Protein AF-A0A847EJD5-F1 (afdb_monomer_lite)

Radius of gyration: 26.23 Å; chains: 1; bounding box: 56×27×69 Å

Foldseek 3Di:
DLPDDPPDDPVNQDPSSVVSVCCCVVVVDDDDPDDDDPVPDPADAAAAEVVQADPQQQAGVVDPLDHDFARRHRDDDDPDCVSVVRRVVRVVSNVVSSVVSVVVD

Secondary structure (DSSP, 8-state):
-----TT--GGG--HHHHHHHHHHHHS-------PPPGGG-SS-S--B-GGGB-TTT-BBSSSTT-B--GGGBS----SSSHHHHHHHHHHHHHHHHHHHHHHT-

pLDDT: mean 95.0, std 4.59, range [65.31, 98.75]

Sequence (105 aa):
AAGIPPDTQGCRITGQERTRLVQVVKGFRFTIEGPLPMTSAMVTAGGVALNEIDPRTMASRIVDGLFFCGEVIDIDAETGGYNLQAAFSTGYTAGESAAAFSKNR

Structure (mmCIF, N/CA/C/O backbone):
data_AF-A0A847EJD5-F1
#
_entry.id   AF-A0A847EJD5-F1
#
loop_
_atom_site.group_PDB
_atom_site.id
_atom_site.type_symbol
_atom_site.label_atom_id
_atom_site.label_alt_id
_atom_site.label_comp_id
_atom_site.label_asym_id
_atom_site.label_entity_id
_atom_site.label_seq_id
_atom_site.pdbx_PDB_ins_code
_atom_site.Cartn_x
_atom_site.Cartn_y
_atom_site.Cartn_z
_atom_site.occupancy
_atom_site.B_iso_or_equiv
_atom_site.auth_seq_id
_atom_site.auth_comp_id
_atom_site.auth_asym_id
_atom_site.auth_atom_id
_atom_site.pdbx_PDB_model_num
ATOM 1 N N . ALA A 1 1 ? -27.044 2.330 24.289 1.00 73.38 1 ALA A N 1
ATOM 2 C CA . ALA A 1 1 ? -26.216 1.107 24.369 1.00 73.38 1 ALA A CA 1
ATOM 3 C C . ALA A 1 1 ? -26.086 0.567 25.800 1.00 73.38 1 ALA A C 1
ATOM 5 O O . ALA A 1 1 ? -26.485 -0.564 26.020 1.00 73.38 1 ALA A O 1
ATOM 6 N N . ALA A 1 2 ? -25.612 1.340 26.790 1.00 86.75 2 ALA A N 1
ATOM 7 C CA . ALA A 1 2 ? -25.528 0.862 28.186 1.00 86.75 2 ALA A CA 1
ATOM 8 C C . ALA A 1 2 ? -26.842 0.983 28.995 1.00 86.75 2 ALA A C 1
ATOM 10 O O . ALA A 1 2 ? -26.966 0.390 30.063 1.00 86.75 2 ALA A O 1
ATOM 11 N N . GLY A 1 3 ? -27.829 1.732 28.480 1.00 90.06 3 GLY A N 1
ATOM 12 C CA . GLY A 1 3 ? -29.126 1.942 29.137 1.00 90.06 3 GLY A CA 1
ATOM 13 C C . GLY A 1 3 ? -29.089 2.930 30.308 1.00 90.06 3 GLY A C 1
ATOM 14 O O . GLY A 1 3 ? -29.937 2.839 31.182 1.00 90.06 3 GLY A O 1
ATOM 15 N N . ILE A 1 4 ? -28.105 3.836 30.331 1.00 93.44 4 ILE A N 1
ATOM 16 C CA . ILE A 1 4 ? -27.923 4.873 31.356 1.00 93.44 4 ILE A CA 1
ATOM 17 C C . ILE A 1 4 ? -28.322 6.224 30.737 1.00 93.44 4 ILE A C 1
ATOM 19 O O . ILE A 1 4 ? -27.803 6.539 29.659 1.00 93.44 4 ILE A O 1
ATOM 23 N N . PRO A 1 5 ? -29.213 7.018 31.361 1.00 94.56 5 PRO A N 1
ATOM 24 C CA . PRO A 1 5 ? -29.513 8.373 30.903 1.00 94.56 5 PRO A CA 1
ATOM 25 C C . PRO A 1 5 ? -28.250 9.252 30.901 1.00 94.56 5 PRO A C 1
ATOM 27 O O . PRO A 1 5 ? -27.478 9.179 31.861 1.00 94.56 5 PRO A O 1
ATOM 30 N N . PRO A 1 6 ? -28.027 10.085 29.870 1.00 91.75 6 PRO A N 1
ATOM 31 C CA . PRO A 1 6 ? -26.784 10.846 29.708 1.00 91.75 6 PRO A CA 1
ATOM 32 C C . PRO A 1 6 ? -26.498 11.806 30.871 1.00 91.75 6 PRO A C 1
ATOM 34 O O . PRO A 1 6 ? -25.343 11.968 31.250 1.00 91.75 6 PRO A O 1
ATOM 37 N N . ASP A 1 7 ? -27.539 12.358 31.497 1.00 94.50 7 ASP A N 1
ATOM 38 C CA . ASP A 1 7 ? -27.419 13.321 32.601 1.00 94.50 7 ASP A CA 1
ATOM 39 C C . ASP A 1 7 ? -27.325 12.654 33.989 1.00 94.50 7 ASP A C 1
ATOM 41 O O . ASP A 1 7 ? -27.396 13.317 35.027 1.00 94.50 7 ASP A O 1
ATOM 45 N N . THR A 1 8 ? -27.184 11.324 34.039 1.00 93.25 8 THR A N 1
ATOM 46 C CA . THR A 1 8 ? -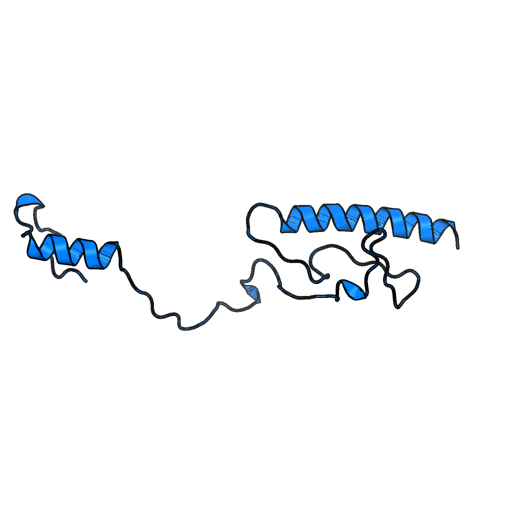27.073 10.589 35.306 1.00 93.25 8 THR A CA 1
ATOM 47 C C . THR A 1 8 ? -25.764 10.945 36.003 1.00 93.25 8 THR A C 1
ATOM 49 O O . THR A 1 8 ? -24.677 10.680 35.490 1.00 93.25 8 THR A O 1
ATOM 52 N N . GLN A 1 9 ? -25.852 11.491 37.218 1.00 94.00 9 GLN A N 1
ATOM 53 C CA . GLN A 1 9 ? -24.672 11.739 38.047 1.00 94.00 9 GLN A CA 1
ATOM 54 C C . GLN A 1 9 ? -23.904 10.436 38.300 1.00 94.00 9 GLN A C 1
ATOM 56 O O . GLN A 1 9 ? -24.498 9.418 38.648 1.00 94.00 9 GLN A O 1
ATOM 61 N N . GLY A 1 10 ? -22.572 10.472 38.205 1.00 90.62 10 GLY A N 1
ATOM 62 C CA . GLY A 1 10 ? -21.735 9.270 38.319 1.00 90.62 10 GLY A CA 1
ATOM 63 C C . GLY A 1 10 ? -21.943 8.469 39.613 1.00 90.62 10 GLY A C 1
ATOM 64 O O . GLY A 1 10 ? -21.908 7.243 39.590 1.00 90.62 10 GLY A O 1
ATOM 65 N N . CYS A 1 11 ? -22.246 9.141 40.730 1.00 94.00 11 CYS A N 1
ATOM 66 C CA . CYS A 1 11 ? -22.547 8.493 42.012 1.00 94.00 11 CYS A CA 1
ATOM 67 C C . CYS A 1 11 ? -23.881 7.724 42.031 1.00 94.00 11 CYS A C 1
ATOM 69 O O . CYS A 1 11 ? -24.112 6.925 42.936 1.00 94.00 11 CYS A O 1
ATOM 71 N N . ARG A 1 12 ? -24.761 7.959 41.051 1.00 94.69 12 ARG A N 1
ATOM 72 C CA . ARG A 1 12 ? -26.050 7.275 40.890 1.00 94.69 12 ARG A CA 1
ATOM 73 C C . ARG A 1 12 ? -25.973 6.068 39.954 1.00 94.69 12 ARG A C 1
ATOM 75 O O . ARG A 1 12 ? -26.951 5.337 39.862 1.00 94.69 12 ARG A O 1
ATOM 82 N N . ILE A 1 13 ? -24.827 5.831 39.311 1.00 94.12 13 ILE A N 1
ATOM 83 C CA . ILE A 1 13 ? -24.619 4.680 38.428 1.00 94.12 13 ILE A CA 1
ATOM 84 C C . ILE A 1 13 ? -24.380 3.428 39.275 1.00 94.12 13 ILE A C 1
ATOM 86 O O . ILE A 1 13 ? -23.407 3.319 40.028 1.00 94.12 13 ILE A O 1
ATOM 90 N N . THR A 1 14 ? -25.260 2.449 39.123 1.00 95.25 14 THR A N 1
ATOM 91 C CA . THR A 1 14 ? -25.182 1.171 39.831 1.00 95.25 14 THR A CA 1
ATOM 92 C C . THR A 1 14 ? -24.012 0.314 39.341 1.00 95.25 14 THR A C 1
ATOM 94 O O . THR A 1 14 ? -23.480 0.482 38.241 1.00 95.25 14 THR A O 1
ATOM 97 N N . GLY A 1 15 ? -23.621 -0.683 40.142 1.00 94.38 15 GLY A N 1
ATOM 98 C CA . GLY A 1 15 ? -22.603 -1.652 39.727 1.00 94.38 15 GLY A CA 1
ATOM 99 C C . GLY A 1 15 ? -22.968 -2.391 38.434 1.00 94.38 15 GLY A C 1
ATOM 100 O O . GLY A 1 15 ? -22.110 -2.578 37.577 1.00 94.38 15 GLY A O 1
ATOM 101 N N . GLN A 1 16 ? -24.245 -2.743 38.252 1.00 93.75 16 GLN A N 1
ATOM 102 C CA . GLN A 1 16 ? -24.727 -3.435 37.054 1.00 93.75 16 GLN A CA 1
ATOM 103 C C . GLN A 1 16 ? -24.693 -2.537 35.809 1.00 93.75 16 GLN A C 1
ATOM 105 O O . GLN A 1 16 ? -24.329 -2.990 34.724 1.00 93.75 16 GLN A O 1
ATOM 110 N N . GLU A 1 17 ? -25.058 -1.262 35.946 1.00 94.50 17 GLU A N 1
ATOM 111 C CA . GLU A 1 17 ? -24.935 -0.266 34.874 1.00 94.50 17 GLU A CA 1
ATOM 112 C C . GLU A 1 17 ? -23.480 -0.024 34.494 1.00 94.50 17 GLU A C 1
ATOM 114 O O . GLU A 1 17 ? -23.158 -0.010 33.309 1.00 94.50 17 GLU A O 1
ATOM 119 N N . ARG A 1 18 ? -22.582 0.072 35.479 1.00 94.38 18 ARG A N 1
ATOM 120 C CA . ARG A 1 18 ? -21.142 0.182 35.230 1.00 94.38 18 ARG A CA 1
ATOM 121 C C . ARG A 1 18 ? -20.610 -1.027 34.460 1.00 94.38 18 ARG A C 1
ATOM 123 O O . ARG A 1 18 ? -19.861 -0.843 33.505 1.00 94.38 18 ARG A O 1
ATOM 130 N N . THR A 1 19 ? -21.021 -2.245 34.814 1.00 94.75 19 THR A N 1
ATOM 131 C CA . THR A 1 19 ? -20.639 -3.455 34.066 1.00 94.75 19 THR A CA 1
ATOM 132 C C . THR A 1 19 ? -21.136 -3.402 32.621 1.00 94.75 19 THR A C 1
ATOM 134 O O . THR A 1 19 ? -20.351 -3.639 31.703 1.00 94.75 19 THR A O 1
ATOM 137 N N . ARG A 1 20 ? -22.401 -3.017 32.396 1.00 93.94 20 ARG A N 1
ATOM 138 C CA . ARG A 1 20 ? -22.956 -2.837 31.042 1.00 93.94 20 ARG A CA 1
ATOM 139 C C . ARG A 1 20 ? -22.214 -1.757 30.255 1.00 93.94 20 ARG A C 1
ATOM 141 O O . ARG A 1 20 ? -21.934 -1.941 29.074 1.00 93.94 20 ARG A O 1
ATOM 148 N N . LEU A 1 21 ? -21.858 -0.650 30.902 1.00 93.94 21 LEU A N 1
ATOM 149 C CA . LEU A 1 21 ? -21.093 0.429 30.284 1.00 93.94 21 LEU A CA 1
ATOM 150 C C . LEU A 1 21 ? -19.699 -0.042 29.862 1.00 93.94 21 LEU A C 1
ATOM 152 O O . LEU A 1 21 ? -19.303 0.196 28.725 1.00 93.94 21 LEU A O 1
ATOM 156 N N . VAL A 1 22 ? -18.983 -0.764 30.730 1.00 95.19 22 VAL A N 1
ATOM 157 C CA . VAL A 1 22 ? -17.677 -1.354 30.396 1.00 95.19 22 VAL A CA 1
ATOM 158 C C . VAL A 1 22 ? -17.799 -2.312 29.214 1.00 95.19 22 VAL A C 1
ATOM 160 O O . VAL A 1 22 ? -16.992 -2.230 28.294 1.00 95.19 22 VAL A O 1
ATOM 163 N N . GLN A 1 23 ? -18.818 -3.175 29.199 1.00 94.56 23 GLN A N 1
ATOM 164 C CA . GLN A 1 23 ? -19.056 -4.098 28.085 1.00 94.56 23 GLN A CA 1
ATOM 165 C C . GLN A 1 23 ? -19.282 -3.359 26.765 1.00 94.56 23 GLN A C 1
ATOM 167 O O . GLN A 1 23 ? -18.692 -3.726 25.754 1.00 94.56 23 GLN A O 1
ATOM 172 N N . VAL A 1 24 ? -20.089 -2.298 26.777 1.00 94.12 24 VAL A N 1
ATOM 173 C CA . VAL A 1 24 ? -20.354 -1.490 25.583 1.00 94.12 24 VAL A CA 1
ATOM 174 C C . VAL A 1 24 ? -19.100 -0.759 25.119 1.00 94.12 24 VAL A C 1
ATOM 176 O O . VAL A 1 24 ? -18.810 -0.783 23.934 1.00 94.12 24 VAL A O 1
ATOM 179 N N . VAL A 1 25 ? -18.350 -0.124 26.021 1.00 94.62 25 VAL A N 1
ATOM 180 C CA . VAL A 1 25 ? -17.183 0.699 25.653 1.00 94.62 25 VAL A CA 1
ATOM 181 C C . VAL A 1 25 ? -15.997 -0.163 25.224 1.00 94.62 25 VAL A C 1
ATOM 183 O O . VAL A 1 25 ? -15.307 0.162 24.263 1.00 94.62 25 VAL A O 1
ATOM 186 N N . LYS A 1 26 ? -15.739 -1.268 25.927 1.00 95.88 26 LYS A N 1
ATOM 187 C CA . LYS A 1 26 ? -14.598 -2.156 25.649 1.00 95.88 26 LYS A CA 1
ATOM 188 C C . LYS A 1 26 ? -14.915 -3.231 24.612 1.00 95.88 26 LYS A C 1
ATOM 190 O O . LYS A 1 26 ? -13.991 -3.833 24.080 1.00 95.88 26 LYS A O 1
ATOM 195 N N . GLY A 1 27 ? -16.194 -3.477 24.345 1.00 93.44 27 GLY A N 1
ATOM 196 C CA . GLY A 1 27 ? -16.684 -4.480 23.405 1.00 93.44 27 GLY A CA 1
ATOM 197 C C . GLY A 1 27 ? -17.625 -3.888 22.366 1.00 93.44 27 GLY A C 1
ATOM 198 O O . GLY A 1 27 ? -18.566 -4.566 21.960 1.00 93.44 27 GLY A O 1
ATOM 199 N N . PHE A 1 28 ? -17.411 -2.632 21.962 1.00 92.88 28 PHE A N 1
ATOM 200 C CA . PHE A 1 28 ? -18.236 -1.984 20.948 1.00 92.88 28 PHE A CA 1
ATOM 201 C C . PHE A 1 28 ? -18.034 -2.682 19.601 1.00 92.88 28 PHE A C 1
ATOM 203 O O . PHE A 1 28 ? -16.960 -2.605 19.006 1.00 92.88 28 PHE A O 1
ATOM 210 N N . ARG A 1 29 ? -19.045 -3.433 19.156 1.00 91.44 29 ARG A N 1
ATOM 211 C CA . ARG A 1 29 ? -18.975 -4.234 17.929 1.00 91.44 29 ARG A CA 1
ATOM 212 C C . ARG A 1 29 ? -19.586 -3.475 16.764 1.00 91.44 29 ARG A C 1
ATOM 214 O O . ARG A 1 29 ? -20.666 -2.906 16.898 1.00 91.44 29 ARG A O 1
ATOM 221 N N . PHE A 1 30 ? -18.923 -3.563 15.620 1.00 94.06 30 PHE A N 1
ATOM 222 C CA . PHE A 1 30 ? -19.428 -3.093 14.339 1.00 94.06 30 PHE A CA 1
ATOM 223 C C . PHE A 1 30 ? -19.657 -4.293 13.426 1.00 94.06 30 PHE A C 1
ATOM 225 O O . PHE A 1 30 ? -18.814 -5.190 13.358 1.00 94.06 30 PHE A O 1
ATOM 232 N N . THR A 1 31 ? -20.788 -4.305 12.727 1.00 96.38 31 THR A N 1
ATOM 233 C CA . THR A 1 31 ? -21.004 -5.219 11.604 1.00 96.38 31 THR A CA 1
ATOM 234 C C . THR A 1 31 ? -20.346 -4.597 10.382 1.00 96.38 31 THR A C 1
ATOM 236 O O . THR A 1 31 ? -20.711 -3.493 9.989 1.00 96.38 31 THR A O 1
ATOM 239 N N . ILE A 1 32 ? -19.351 -5.272 9.811 1.00 96.56 32 ILE A N 1
ATOM 240 C CA . ILE A 1 32 ? -18.670 -4.791 8.608 1.00 96.56 32 ILE A CA 1
ATOM 241 C C . ILE A 1 32 ? -19.534 -5.136 7.395 1.00 96.56 32 ILE A C 1
ATOM 243 O O . ILE A 1 32 ? -19.782 -6.311 7.138 1.00 96.56 32 ILE A O 1
ATOM 247 N N . GLU A 1 33 ? -19.993 -4.119 6.667 1.00 97.25 33 GLU A N 1
ATOM 248 C CA . GLU A 1 33 ? -20.810 -4.297 5.456 1.00 97.25 33 GLU A CA 1
ATOM 249 C C . GLU A 1 33 ? -19.951 -4.498 4.200 1.00 97.25 33 GLU A C 1
ATOM 251 O O . GLU A 1 33 ? -20.339 -5.217 3.284 1.00 97.25 33 GLU A O 1
ATOM 256 N N . GLY A 1 34 ? -18.757 -3.903 4.171 1.00 96.62 34 GLY A N 1
ATOM 257 C CA . GLY A 1 34 ? -17.810 -4.026 3.069 1.00 96.62 34 GLY A CA 1
ATOM 258 C C . GLY A 1 34 ? -16.676 -3.002 3.157 1.00 96.62 34 GLY A C 1
ATOM 259 O O . GLY A 1 34 ? -16.693 -2.138 4.040 1.00 96.62 34 GLY A O 1
ATOM 260 N N . PRO A 1 35 ? -15.671 -3.099 2.271 1.00 95.12 35 PRO A N 1
ATOM 261 C CA . PRO A 1 35 ? -14.625 -2.093 2.147 1.00 95.12 35 PRO A CA 1
ATOM 262 C C . PRO A 1 35 ? -15.128 -0.849 1.400 1.00 95.12 35 PRO A C 1
ATOM 264 O O . PRO A 1 35 ? -16.146 -0.876 0.707 1.00 95.12 35 PRO A O 1
ATOM 267 N N . LEU A 1 36 ? -14.369 0.243 1.500 1.00 96.38 36 LEU A N 1
ATOM 268 C CA . LEU A 1 36 ? -14.545 1.395 0.618 1.00 96.38 36 LEU A CA 1
ATOM 269 C C . LEU A 1 36 ? -14.127 1.051 -0.827 1.00 96.38 36 LEU A C 1
ATOM 271 O O . LEU A 1 36 ? -13.369 0.101 -1.039 1.00 96.38 36 LEU A O 1
ATOM 275 N N . PRO A 1 37 ? -14.579 1.829 -1.828 1.00 96.25 37 PRO A N 1
ATOM 276 C CA . PRO A 1 37 ? -14.116 1.676 -3.204 1.00 96.25 37 PRO A CA 1
ATOM 277 C C . PRO A 1 37 ? -12.598 1.863 -3.334 1.00 96.25 37 PRO A C 1
ATOM 279 O O . PRO A 1 37 ? -11.994 2.625 -2.580 1.00 96.25 37 PRO A O 1
ATOM 282 N N . MET A 1 38 ? -11.994 1.251 -4.359 1.00 92.00 38 MET A N 1
ATOM 283 C CA . MET A 1 38 ? -10.548 1.350 -4.623 1.00 92.00 38 MET A CA 1
ATOM 284 C C . MET A 1 38 ? -10.071 2.798 -4.824 1.00 92.00 38 MET A C 1
ATOM 286 O O . MET A 1 38 ? -8.953 3.137 -4.469 1.00 92.00 38 MET A O 1
ATOM 290 N N . THR A 1 39 ? -10.931 3.695 -5.311 1.00 94.50 39 THR A N 1
ATOM 291 C CA . THR A 1 39 ? -10.622 5.132 -5.437 1.00 94.50 39 THR A CA 1
ATOM 292 C C . THR A 1 39 ? -10.345 5.824 -4.099 1.00 94.50 39 THR A C 1
ATOM 294 O O . THR A 1 39 ? -9.843 6.943 -4.083 1.00 94.50 39 THR A O 1
ATOM 297 N N . SER A 1 40 ? -10.719 5.195 -2.983 1.00 95.06 40 SER A N 1
ATOM 298 C CA . SER A 1 40 ? -10.423 5.648 -1.622 1.00 95.06 40 SER A CA 1
ATOM 299 C C . SER A 1 40 ? -9.259 4.884 -0.983 1.00 95.06 40 SER A C 1
ATOM 301 O O . SER A 1 40 ? -8.898 5.189 0.153 1.00 95.06 40 SER A O 1
ATOM 303 N N . ALA A 1 41 ? -8.691 3.889 -1.670 1.00 93.25 41 ALA A N 1
ATOM 304 C CA . ALA A 1 41 ? -7.526 3.161 -1.191 1.00 93.25 41 ALA A CA 1
ATOM 305 C C . ALA A 1 41 ? -6.275 4.048 -1.265 1.00 93.25 41 ALA A C 1
ATOM 307 O O . ALA A 1 41 ? -6.118 4.854 -2.179 1.00 93.25 41 ALA A O 1
ATOM 308 N N . MET A 1 42 ? -5.389 3.904 -0.278 1.00 91.25 42 MET A N 1
ATOM 309 C CA . MET A 1 42 ? -4.116 4.637 -0.231 1.00 91.25 42 MET A CA 1
ATOM 310 C C . MET A 1 42 ? -2.984 3.916 -0.967 1.00 91.25 42 MET A C 1
ATOM 312 O O . MET A 1 42 ? -1.979 4.543 -1.277 1.00 91.25 42 MET A O 1
ATOM 316 N N . VAL A 1 43 ? -3.124 2.606 -1.162 1.00 90.88 43 VAL A N 1
ATOM 317 C CA . VAL A 1 43 ? -2.157 1.736 -1.828 1.00 90.88 43 VAL A CA 1
ATOM 318 C C . VAL A 1 43 ? -2.907 0.583 -2.485 1.00 90.88 43 VAL A C 1
ATOM 320 O O . VAL A 1 43 ? -3.968 0.169 -1.999 1.00 90.88 43 VAL A O 1
ATOM 323 N N . THR A 1 44 ? -2.351 0.072 -3.573 1.00 92.94 44 THR A N 1
ATOM 324 C CA . THR A 1 44 ? -2.824 -1.120 -4.275 1.00 92.94 44 THR A CA 1
ATOM 325 C C . THR A 1 44 ? -1.994 -2.331 -3.856 1.00 92.94 44 THR A C 1
ATOM 327 O O . THR A 1 44 ? -0.778 -2.310 -3.982 1.00 92.94 44 THR A O 1
ATOM 330 N N . ALA A 1 45 ? -2.648 -3.392 -3.379 1.00 92.19 45 ALA A N 1
ATOM 331 C CA . ALA A 1 45 ? -2.012 -4.700 -3.229 1.00 92.19 45 ALA A CA 1
ATOM 332 C C . ALA A 1 45 ? -2.086 -5.459 -4.563 1.00 92.19 45 ALA A C 1
ATOM 334 O O . ALA A 1 45 ? -3.153 -5.493 -5.192 1.00 92.19 45 ALA A O 1
ATOM 335 N N . GLY A 1 46 ? -0.983 -6.076 -4.985 1.00 93.94 46 GLY A N 1
ATOM 336 C CA . GLY A 1 46 ? -0.830 -6.638 -6.328 1.00 93.94 46 GLY A CA 1
ATOM 337 C C . GLY A 1 46 ? 0.024 -5.761 -7.249 1.00 93.94 46 GLY A C 1
ATOM 338 O O . GLY A 1 46 ? 0.422 -4.656 -6.899 1.00 93.94 46 GLY A O 1
ATOM 339 N N . GLY A 1 47 ? 0.282 -6.241 -8.467 1.00 96.44 47 GLY A N 1
ATOM 340 C CA . GLY A 1 47 ? 1.052 -5.505 -9.471 1.00 96.44 47 GLY A CA 1
ATOM 341 C C . GLY A 1 47 ? 1.805 -6.436 -10.414 1.00 96.44 47 GLY A C 1
ATOM 342 O O . GLY A 1 47 ? 1.415 -7.588 -10.619 1.00 96.44 47 GLY A O 1
ATOM 343 N N . VAL A 1 48 ? 2.896 -5.937 -10.996 1.00 97.69 48 VAL A N 1
ATOM 344 C CA . VAL A 1 48 ? 3.828 -6.760 -11.781 1.00 97.69 48 VAL A CA 1
ATOM 345 C C . VAL A 1 48 ? 4.524 -7.764 -10.864 1.00 97.69 48 VAL A C 1
ATOM 347 O O . VAL A 1 48 ? 5.093 -7.388 -9.837 1.00 97.69 48 VAL A O 1
ATOM 350 N N . ALA A 1 49 ? 4.497 -9.037 -11.255 1.00 97.81 49 ALA A N 1
ATOM 351 C CA . ALA A 1 49 ? 4.975 -10.133 -10.429 1.00 97.81 49 ALA A CA 1
ATOM 352 C C . ALA A 1 49 ? 6.492 -10.050 -10.178 1.00 97.81 49 ALA A C 1
ATOM 354 O O . ALA A 1 49 ? 7.304 -9.945 -11.100 1.00 97.81 49 ALA A O 1
ATOM 355 N N . LEU A 1 50 ? 6.899 -10.148 -8.909 1.00 96.94 50 LEU A N 1
ATOM 356 C CA . LEU A 1 50 ? 8.303 -9.977 -8.509 1.00 96.94 50 LEU A CA 1
ATOM 357 C C . LEU A 1 50 ? 9.245 -11.056 -9.059 1.00 96.94 50 LEU A C 1
ATOM 359 O O . LEU A 1 50 ? 10.448 -10.836 -9.172 1.00 96.94 50 LEU A O 1
ATOM 363 N N . ASN A 1 51 ? 8.722 -12.228 -9.418 1.00 97.56 51 ASN A N 1
ATOM 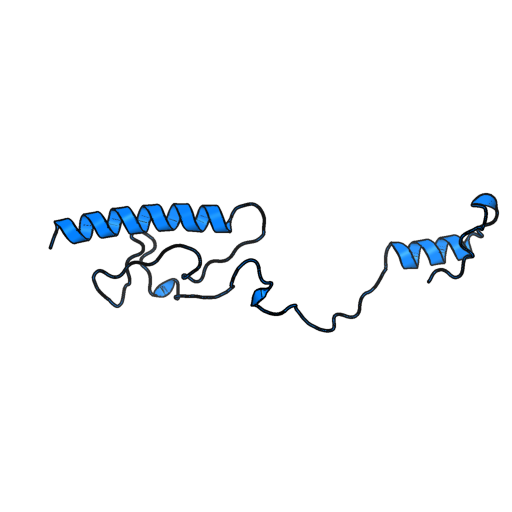364 C CA . ASN A 1 51 ? 9.499 -13.297 -10.048 1.00 97.56 51 ASN A CA 1
ATOM 365 C C . ASN A 1 51 ? 9.893 -12.983 -11.505 1.00 97.56 51 ASN A C 1
ATOM 367 O O . ASN A 1 51 ? 10.805 -13.631 -12.027 1.00 97.56 51 ASN A O 1
ATOM 371 N N . GLU A 1 52 ? 9.248 -12.001 -12.137 1.00 98.12 52 GLU A N 1
ATOM 372 C CA . GLU A 1 52 ? 9.522 -11.521 -13.497 1.00 98.12 52 GLU A CA 1
ATOM 373 C C . GLU A 1 52 ? 10.441 -10.290 -13.511 1.00 98.12 52 GLU A C 1
ATOM 375 O O . GLU A 1 52 ? 10.793 -9.789 -14.580 1.00 98.12 52 GLU A O 1
ATOM 380 N N . ILE A 1 53 ? 10.879 -9.832 -12.335 1.00 98.44 53 ILE A N 1
ATOM 381 C CA . ILE A 1 53 ? 11.764 -8.681 -12.155 1.00 98.44 53 ILE A CA 1
ATOM 382 C C . ILE A 1 53 ? 13.089 -9.162 -11.553 1.00 98.44 53 ILE A C 1
ATOM 384 O O . ILE A 1 53 ? 13.131 -9.994 -10.643 1.00 98.44 53 ILE A O 1
ATOM 388 N N . ASP A 1 54 ? 14.218 -8.676 -12.064 1.00 98.19 54 ASP A N 1
ATOM 389 C CA . ASP A 1 54 ? 15.502 -8.848 -11.383 1.00 98.19 54 ASP A CA 1
ATOM 390 C C . ASP A 1 54 ? 15.601 -7.870 -10.197 1.00 98.19 54 ASP A C 1
ATOM 392 O O . ASP A 1 54 ? 15.682 -6.661 -10.410 1.00 98.19 54 ASP A O 1
ATOM 396 N N . PRO A 1 55 ? 15.655 -8.349 -8.939 1.00 97.12 55 PRO A N 1
ATOM 397 C CA . PRO A 1 55 ? 15.672 -7.481 -7.765 1.00 97.12 55 PRO A CA 1
ATOM 398 C C . PRO A 1 55 ? 16.939 -6.619 -7.636 1.00 97.12 55 PRO A C 1
ATOM 400 O O . PRO A 1 55 ? 16.975 -5.713 -6.806 1.00 97.12 55 PRO A O 1
ATOM 403 N N . ARG A 1 56 ? 18.001 -6.887 -8.406 1.00 97.75 56 ARG A N 1
ATOM 404 C CA . ARG A 1 56 ? 19.243 -6.095 -8.356 1.00 97.75 56 ARG A CA 1
ATOM 405 C C . ARG A 1 56 ? 19.241 -4.913 -9.311 1.00 97.75 56 ARG A C 1
ATOM 407 O O . ARG A 1 56 ? 19.961 -3.951 -9.072 1.00 97.75 56 ARG A O 1
ATOM 414 N N . THR A 1 57 ? 18.472 -5.012 -10.388 1.00 98.12 57 THR A N 1
ATOM 415 C CA . THR A 1 57 ? 18.468 -4.034 -11.484 1.00 98.12 57 THR A CA 1
ATOM 416 C C . THR A 1 57 ? 17.096 -3.423 -11.722 1.00 98.12 57 THR A C 1
ATOM 418 O O . THR A 1 57 ? 16.982 -2.409 -12.403 1.00 98.12 57 THR A O 1
ATOM 421 N N . MET A 1 58 ? 16.053 -4.041 -11.169 1.00 98.62 58 MET A N 1
ATOM 422 C CA . MET A 1 58 ? 14.651 -3.786 -11.480 1.00 98.62 58 MET A CA 1
ATOM 423 C C . MET A 1 58 ? 14.284 -3.997 -12.962 1.00 98.62 58 MET A C 1
ATOM 425 O O . MET A 1 58 ? 13.236 -3.537 -13.418 1.00 98.62 58 MET A O 1
ATOM 429 N N . ALA A 1 59 ? 15.134 -4.689 -13.727 1.00 98.38 59 ALA A N 1
ATOM 430 C CA . ALA A 1 59 ? 14.872 -5.015 -15.123 1.00 98.38 59 ALA A CA 1
ATOM 431 C C . ALA A 1 59 ? 13.828 -6.132 -15.242 1.00 98.38 59 ALA A C 1
ATOM 433 O O . ALA A 1 59 ? 13.787 -7.056 -14.423 1.00 98.38 59 ALA A O 1
ATOM 434 N N . SER A 1 60 ? 13.021 -6.082 -16.300 1.00 98.56 60 SER A N 1
ATOM 435 C CA . SER A 1 60 ? 12.185 -7.206 -16.705 1.00 98.56 60 SER A CA 1
ATOM 436 C C . SER A 1 60 ? 13.063 -8.388 -17.105 1.00 98.56 60 SER A C 1
ATOM 438 O O . SER A 1 60 ? 14.035 -8.241 -17.842 1.00 98.56 60 SER A O 1
ATOM 440 N N . ARG A 1 61 ? 12.681 -9.584 -16.662 1.00 98.31 61 ARG A N 1
ATOM 441 C CA . ARG A 1 61 ? 13.277 -10.853 -17.102 1.00 98.31 61 ARG A CA 1
ATOM 442 C C . ARG A 1 61 ? 12.714 -11.344 -18.438 1.00 98.31 61 ARG A C 1
ATOM 444 O O . ARG A 1 61 ? 13.187 -12.349 -18.956 1.00 98.31 61 ARG A O 1
ATOM 451 N N . ILE A 1 62 ? 11.680 -10.677 -18.955 1.00 98.25 62 ILE A N 1
ATOM 452 C CA . ILE A 1 62 ? 10.941 -11.077 -20.159 1.00 98.25 62 ILE A CA 1
ATOM 453 C C . ILE A 1 62 ? 11.266 -10.141 -21.327 1.00 98.25 62 ILE A C 1
ATOM 455 O O . ILE A 1 62 ? 11.410 -10.599 -22.459 1.00 98.25 62 ILE A O 1
ATOM 459 N N . VAL A 1 63 ? 11.373 -8.833 -21.066 1.00 98.06 63 VAL A N 1
ATOM 460 C CA . VAL A 1 63 ? 11.576 -7.809 -22.099 1.00 98.06 63 VAL A CA 1
ATOM 461 C C . VAL A 1 63 ? 12.848 -7.010 -21.827 1.00 98.06 63 VAL A C 1
ATOM 463 O O . VAL A 1 63 ? 12.913 -6.221 -20.886 1.00 98.06 63 VAL A O 1
ATOM 466 N N . ASP A 1 64 ? 13.841 -7.157 -22.703 1.00 96.69 64 ASP A N 1
ATOM 467 C CA . ASP A 1 64 ? 15.108 -6.434 -22.591 1.00 96.69 64 ASP A CA 1
ATOM 468 C C . ASP A 1 64 ? 14.927 -4.915 -22.707 1.00 96.69 64 ASP A C 1
ATOM 470 O O . ASP A 1 64 ? 14.377 -4.394 -23.682 1.00 96.69 64 ASP A O 1
ATOM 474 N N . GLY A 1 65 ? 15.476 -4.190 -21.733 1.00 97.12 65 GLY A N 1
ATOM 475 C CA . GLY A 1 65 ? 15.415 -2.730 -21.674 1.00 97.12 65 GLY A CA 1
ATOM 476 C C . GLY A 1 65 ? 14.138 -2.166 -21.049 1.00 97.12 65 GLY A C 1
ATOM 477 O O . GLY A 1 65 ? 13.975 -0.947 -21.034 1.00 97.12 65 GLY A O 1
ATOM 478 N N . LEU A 1 66 ? 13.253 -3.018 -20.523 1.00 98.31 66 LEU A N 1
ATOM 479 C CA . LEU A 1 66 ? 12.110 -2.612 -19.707 1.00 98.31 66 LEU A CA 1
ATOM 480 C C . LEU A 1 66 ? 12.459 -2.710 -18.217 1.00 98.31 66 LEU A C 1
ATOM 482 O O . LEU A 1 66 ? 13.013 -3.715 -17.779 1.00 98.31 66 LEU A O 1
ATOM 486 N N . PHE A 1 67 ? 12.106 -1.690 -17.436 1.00 98.56 67 PHE A N 1
ATOM 487 C CA . PHE A 1 67 ? 12.370 -1.610 -15.996 1.00 98.56 67 PHE A CA 1
ATOM 488 C C . PHE A 1 67 ? 11.103 -1.185 -15.252 1.00 98.56 67 PHE A C 1
ATOM 490 O O . PHE A 1 67 ? 10.297 -0.428 -15.795 1.00 98.56 67 PHE A O 1
ATOM 497 N N . PHE A 1 68 ? 10.942 -1.645 -14.012 1.00 98.62 68 PHE A N 1
ATOM 498 C CA . PHE A 1 68 ? 9.775 -1.343 -13.179 1.00 98.62 68 PHE A CA 1
ATOM 499 C C . PHE A 1 68 ? 10.184 -0.808 -11.806 1.00 98.62 68 PHE A C 1
ATOM 501 O O . PHE A 1 68 ? 11.187 -1.225 -11.247 1.00 98.62 68 PHE A O 1
ATOM 508 N N . CYS A 1 69 ? 9.408 0.101 -11.225 1.00 98.19 69 CYS A N 1
ATOM 509 C CA . CYS A 1 69 ? 9.659 0.615 -9.878 1.00 98.19 69 CYS A CA 1
ATOM 510 C C . CYS A 1 69 ? 8.400 1.248 -9.282 1.00 98.19 69 CYS A C 1
ATOM 512 O O . CYS A 1 69 ? 7.488 1.627 -10.018 1.00 98.19 69 CYS A O 1
ATOM 514 N N . GLY A 1 70 ? 8.385 1.444 -7.965 1.00 97.31 70 GLY A N 1
ATOM 515 C CA . GLY A 1 70 ? 7.234 2.022 -7.269 1.00 97.31 70 GLY A CA 1
ATOM 516 C C . GLY A 1 70 ? 6.033 1.086 -7.220 1.00 97.31 70 GLY A C 1
ATOM 517 O O . GLY A 1 70 ? 6.169 -0.108 -7.435 1.00 97.31 70 GLY A O 1
ATOM 518 N N . GLU A 1 71 ? 4.856 1.643 -6.951 1.00 97.19 71 GLU A N 1
ATOM 519 C CA . GLU A 1 71 ? 3.614 0.902 -6.660 1.00 97.19 71 GLU A CA 1
ATOM 520 C C . GLU A 1 71 ? 3.085 0.046 -7.830 1.00 97.19 71 GLU A C 1
ATOM 522 O O . GLU A 1 71 ? 2.128 -0.698 -7.680 1.00 97.19 71 GLU A O 1
ATOM 527 N N . VAL A 1 72 ? 3.684 0.134 -9.024 1.00 97.50 72 VAL A N 1
ATOM 528 C CA . VAL A 1 72 ? 3.282 -0.706 -10.166 1.00 97.50 72 VAL A CA 1
ATOM 529 C C . VAL A 1 72 ? 3.708 -2.171 -10.000 1.00 97.50 72 VAL A C 1
ATOM 531 O O . VAL A 1 72 ? 3.140 -3.057 -10.642 1.00 97.50 72 VAL A O 1
ATOM 534 N N . ILE A 1 73 ? 4.734 -2.434 -9.188 1.00 97.44 73 ILE A N 1
ATOM 535 C CA . ILE A 1 73 ? 5.201 -3.791 -8.881 1.00 97.44 73 ILE A CA 1
ATOM 536 C C . ILE A 1 73 ? 4.433 -4.332 -7.680 1.00 97.44 73 ILE A C 1
ATOM 538 O O . ILE A 1 73 ? 3.942 -3.555 -6.871 1.00 97.44 73 ILE A O 1
ATOM 542 N N . ASP A 1 74 ? 4.368 -5.654 -7.557 1.00 97.06 74 ASP A N 1
ATOM 543 C CA . ASP A 1 74 ? 3.654 -6.352 -6.483 1.00 97.06 74 ASP A CA 1
ATOM 544 C C . ASP A 1 74 ? 4.365 -6.211 -5.118 1.00 97.06 74 ASP A C 1
ATOM 546 O O . ASP A 1 74 ? 4.959 -7.156 -4.595 1.00 97.06 74 ASP A O 1
ATOM 550 N N . ILE A 1 75 ? 4.392 -4.981 -4.591 1.00 92.56 75 ILE A N 1
ATOM 551 C CA . ILE A 1 75 ? 4.900 -4.594 -3.272 1.00 92.56 75 ILE A CA 1
ATOM 552 C C . ILE A 1 75 ? 3.948 -3.565 -2.670 1.00 92.56 75 ILE A C 1
ATOM 554 O O . ILE A 1 75 ? 3.865 -2.428 -3.135 1.00 92.56 75 ILE A O 1
ATOM 558 N N . ASP A 1 76 ? 3.353 -3.933 -1.546 1.00 93.19 76 ASP A N 1
ATOM 559 C CA . ASP A 1 76 ? 2.630 -3.037 -0.659 1.00 93.19 76 ASP A CA 1
ATOM 560 C C . ASP A 1 76 ? 3.077 -3.241 0.795 1.00 93.19 76 ASP A C 1
ATOM 562 O O . ASP A 1 76 ? 3.632 -4.273 1.183 1.00 93.19 76 ASP A O 1
ATOM 566 N N . ALA A 1 77 ? 2.893 -2.206 1.607 1.00 91.88 77 ALA A N 1
ATOM 567 C CA . ALA A 1 77 ? 3.254 -2.214 3.015 1.00 91.88 77 ALA A CA 1
ATOM 568 C C . ALA A 1 77 ? 2.246 -1.431 3.859 1.00 91.88 77 ALA A C 1
ATOM 570 O O . ALA A 1 77 ? 1.468 -0.614 3.355 1.00 91.88 77 ALA A O 1
ATOM 571 N N . GLU A 1 78 ? 2.310 -1.638 5.176 1.00 90.38 78 GLU A N 1
ATOM 572 C CA . GLU A 1 78 ? 1.538 -0.854 6.136 1.00 90.38 78 GLU A CA 1
ATOM 573 C C . GLU A 1 78 ? 1.868 0.649 6.054 1.00 90.38 78 GLU A C 1
ATOM 575 O O . GLU A 1 78 ? 2.892 1.093 5.518 1.00 90.38 78 GLU A O 1
ATOM 580 N N . THR A 1 79 ? 0.988 1.473 6.621 1.00 90.81 79 THR A N 1
ATOM 581 C CA . THR A 1 79 ? 1.234 2.913 6.753 1.00 90.81 79 THR A CA 1
ATOM 582 C C . THR A 1 79 ? 2.467 3.189 7.618 1.00 90.81 79 THR A C 1
ATOM 584 O O . THR A 1 79 ? 2.785 2.420 8.519 1.00 90.81 79 THR A O 1
ATOM 587 N N . GLY A 1 80 ? 3.130 4.325 7.396 1.00 93.56 80 GLY A N 1
ATOM 588 C CA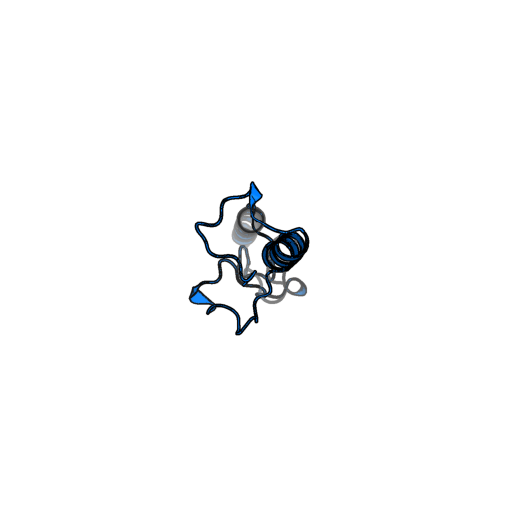 . GLY A 1 80 ? 4.352 4.692 8.131 1.00 93.56 80 GLY A CA 1
ATOM 589 C C . GLY A 1 80 ? 5.546 5.040 7.242 1.00 93.56 80 GLY A C 1
ATOM 590 O O . GLY A 1 80 ? 6.658 5.162 7.737 1.00 93.56 80 GLY A O 1
ATOM 591 N N . GLY A 1 81 ? 5.324 5.214 5.934 1.00 95.00 81 GLY A N 1
ATOM 592 C CA . GLY A 1 81 ? 6.353 5.631 4.975 1.00 95.00 81 GLY A CA 1
ATOM 593 C C . GLY A 1 81 ? 7.012 4.486 4.205 1.00 95.00 81 GLY A C 1
ATOM 594 O O . GLY A 1 81 ? 7.810 4.752 3.312 1.00 95.00 81 GLY A O 1
ATOM 595 N N . TYR A 1 82 ? 6.649 3.230 4.474 1.00 96.19 82 TYR A N 1
ATOM 596 C CA . TYR A 1 82 ? 7.234 2.059 3.812 1.00 96.19 82 TYR A CA 1
ATOM 597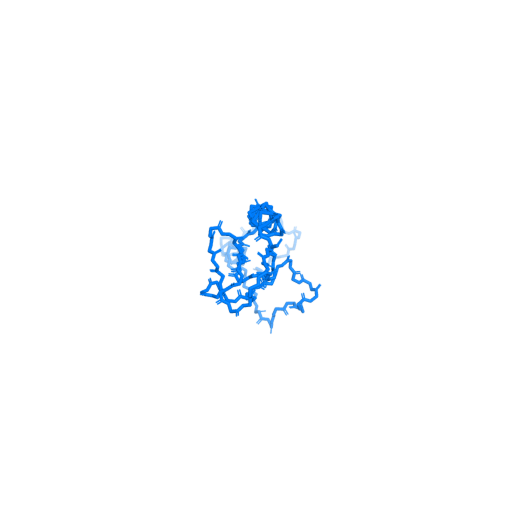 C C . TYR A 1 82 ? 6.988 2.031 2.298 1.00 96.19 82 TYR A C 1
ATOM 599 O O . TYR A 1 82 ? 7.932 1.811 1.546 1.00 96.19 82 TYR A O 1
ATOM 607 N N . ASN A 1 83 ? 5.770 2.343 1.838 1.00 95.25 83 ASN A N 1
ATOM 608 C CA . ASN A 1 83 ? 5.469 2.417 0.400 1.00 95.25 83 ASN A CA 1
ATOM 609 C C . ASN A 1 83 ? 6.298 3.502 -0.309 1.00 95.25 83 ASN A C 1
ATOM 611 O O . ASN A 1 83 ? 6.831 3.276 -1.392 1.00 95.25 83 ASN A O 1
ATOM 615 N N . LEU A 1 84 ? 6.495 4.660 0.336 1.00 96.31 84 LEU A N 1
ATOM 616 C CA . LEU A 1 84 ? 7.361 5.719 -0.193 1.00 96.31 84 LEU A CA 1
ATOM 617 C C . LEU A 1 84 ? 8.824 5.266 -0.241 1.00 96.31 84 LEU A C 1
ATOM 619 O O . LEU A 1 84 ? 9.501 5.465 -1.246 1.00 96.31 84 LEU A O 1
ATOM 623 N N . GLN A 1 85 ? 9.303 4.608 0.817 1.00 97.88 85 GLN A N 1
ATOM 624 C CA . GLN A 1 85 ? 10.660 4.071 0.863 1.00 97.88 85 GLN A CA 1
ATOM 625 C C . GLN A 1 85 ? 10.895 3.024 -0.234 1.00 97.88 85 GLN A C 1
ATOM 627 O O . GLN A 1 85 ? 11.946 3.046 -0.881 1.00 97.88 85 GLN A O 1
ATOM 632 N N . ALA A 1 86 ? 9.928 2.133 -0.468 1.00 96.56 86 ALA A N 1
ATOM 633 C CA . ALA A 1 86 ? 9.971 1.150 -1.546 1.00 96.56 86 ALA A CA 1
ATOM 634 C C . ALA A 1 86 ? 10.005 1.840 -2.917 1.00 96.56 86 ALA A C 1
ATOM 636 O O . ALA A 1 86 ? 10.850 1.505 -3.749 1.00 96.56 86 ALA A O 1
ATOM 637 N N . ALA A 1 87 ? 9.169 2.861 -3.127 1.00 97.69 87 ALA A N 1
ATOM 638 C CA . ALA A 1 87 ? 9.157 3.632 -4.365 1.00 97.69 87 ALA A CA 1
ATOM 639 C C . ALA A 1 87 ? 10.489 4.342 -4.638 1.00 97.69 87 ALA A C 1
ATOM 641 O O . ALA A 1 87 ? 11.019 4.242 -5.743 1.00 97.69 87 ALA A O 1
ATOM 642 N N . PHE A 1 88 ? 11.078 4.995 -3.635 1.00 98.31 88 PHE A N 1
ATOM 643 C CA . PHE A 1 88 ? 12.367 5.672 -3.799 1.00 98.31 88 PHE A CA 1
ATOM 644 C C . PHE A 1 88 ? 13.518 4.693 -4.023 1.00 98.31 88 PHE A C 1
ATOM 646 O O . PHE A 1 88 ? 14.360 4.921 -4.890 1.00 98.31 88 PHE A O 1
ATOM 653 N N . SER A 1 89 ? 13.544 3.589 -3.275 1.00 98.25 89 SER A N 1
ATOM 654 C CA . SER A 1 89 ? 14.628 2.605 -3.364 1.00 98.25 89 SER A CA 1
ATOM 655 C C . S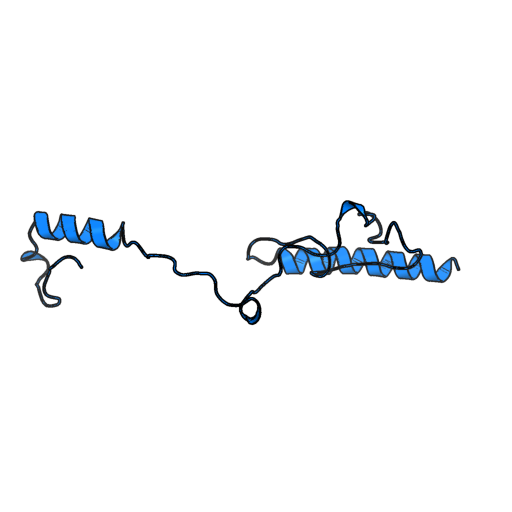ER A 1 89 ? 14.614 1.887 -4.714 1.00 98.25 89 SER A C 1
ATOM 657 O O . SER A 1 89 ? 15.637 1.821 -5.393 1.00 98.25 89 SER A O 1
ATOM 659 N N . THR A 1 90 ? 13.443 1.406 -5.142 1.00 98.38 90 THR A N 1
ATOM 660 C CA . THR A 1 90 ? 13.289 0.736 -6.444 1.00 98.38 90 THR A CA 1
ATOM 661 C C . THR A 1 90 ? 13.470 1.710 -7.603 1.00 98.38 90 THR A C 1
ATOM 663 O O . THR A 1 90 ? 14.117 1.360 -8.586 1.00 98.38 90 THR A O 1
ATOM 666 N N . GLY A 1 91 ? 12.979 2.949 -7.477 1.00 98.62 91 GLY A N 1
ATOM 667 C CA . GLY A 1 91 ? 13.158 3.993 -8.486 1.00 98.62 91 GLY A CA 1
ATOM 668 C C . GLY A 1 91 ? 14.626 4.345 -8.715 1.00 98.62 91 GLY A C 1
ATOM 669 O O . GLY A 1 91 ? 15.060 4.442 -9.862 1.00 98.62 91 GLY A O 1
ATOM 670 N N . TYR A 1 92 ? 15.411 4.461 -7.640 1.00 98.75 92 TYR A N 1
ATOM 671 C CA . TYR A 1 92 ? 16.856 4.672 -7.736 1.00 98.75 92 TYR A CA 1
ATOM 672 C C . TYR A 1 92 ? 17.551 3.521 -8.480 1.00 98.75 92 TYR A C 1
ATOM 674 O O . TYR A 1 92 ? 18.256 3.752 -9.463 1.00 98.75 92 TYR A O 1
ATOM 682 N N . THR A 1 93 ? 17.308 2.274 -8.063 1.00 98.62 93 THR A N 1
ATOM 683 C CA . THR A 1 93 ? 17.927 1.092 -8.682 1.00 98.62 93 THR A CA 1
ATOM 684 C C . THR A 1 93 ? 17.534 0.927 -10.152 1.00 98.62 93 THR A C 1
ATOM 686 O O . THR A 1 93 ? 18.404 0.660 -10.985 1.00 98.62 93 THR A O 1
ATOM 689 N N . ALA A 1 94 ? 16.252 1.110 -10.484 1.00 98.56 94 ALA A N 1
ATOM 690 C CA . ALA A 1 94 ? 15.751 1.035 -11.854 1.00 98.56 94 ALA A CA 1
ATOM 691 C C . ALA A 1 94 ? 16.370 2.122 -12.741 1.00 98.56 94 ALA A C 1
ATOM 693 O O . ALA A 1 94 ? 16.823 1.828 -13.846 1.00 98.56 94 ALA A O 1
ATOM 694 N N . GLY A 1 95 ? 16.434 3.362 -12.246 1.00 98.50 95 GLY A N 1
ATOM 695 C CA . GLY A 1 95 ? 16.990 4.499 -12.978 1.00 98.50 95 GLY A CA 1
ATOM 696 C C . GLY A 1 95 ? 18.471 4.323 -13.317 1.00 98.50 95 GLY A C 1
ATOM 697 O O . GLY A 1 95 ? 18.851 4.449 -14.484 1.00 98.50 95 GLY A O 1
ATOM 698 N N . GLU A 1 96 ? 19.298 3.966 -12.329 1.00 98.56 96 GLU A N 1
ATOM 699 C CA . GLU A 1 96 ? 20.732 3.718 -12.544 1.00 98.56 96 GL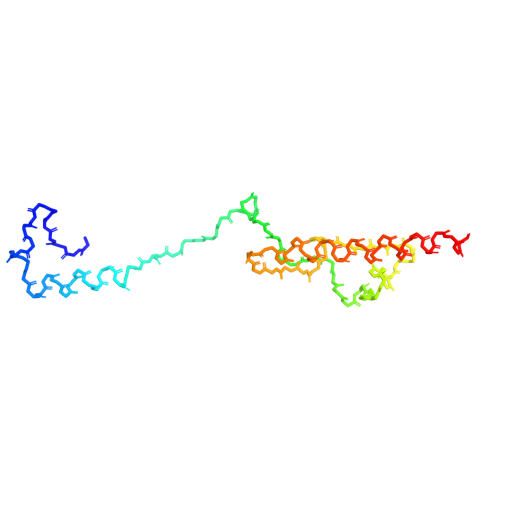U A CA 1
ATOM 700 C C . GLU A 1 96 ? 20.967 2.548 -13.514 1.00 98.56 96 GLU A C 1
ATOM 702 O O . GLU A 1 96 ? 21.791 2.640 -14.430 1.00 98.56 96 GLU A O 1
ATOM 707 N N . SER A 1 97 ? 20.196 1.466 -13.368 1.00 98.38 97 SER A N 1
ATOM 708 C CA . SER A 1 97 ? 20.314 0.281 -14.226 1.00 98.38 97 SER A CA 1
ATOM 709 C C . SER A 1 97 ? 19.886 0.566 -15.666 1.00 98.38 97 SER A C 1
ATOM 711 O O . SER A 1 97 ? 20.573 0.159 -16.605 1.00 98.38 97 SER A O 1
ATOM 713 N N . ALA A 1 98 ? 18.802 1.320 -15.859 1.00 98.31 98 ALA A N 1
ATOM 714 C CA . ALA A 1 98 ? 18.342 1.742 -17.177 1.00 98.31 98 ALA A CA 1
ATOM 715 C C . ALA A 1 98 ? 19.355 2.671 -17.865 1.00 98.31 98 ALA A C 1
ATOM 717 O O . ALA A 1 98 ? 19.639 2.514 -19.056 1.00 98.31 98 ALA A O 1
ATOM 718 N N . ALA A 1 99 ? 19.956 3.604 -17.118 1.00 98.25 99 ALA A N 1
ATOM 719 C CA . ALA A 1 99 ? 20.995 4.488 -17.640 1.00 98.25 99 ALA A CA 1
ATOM 720 C C . ALA A 1 99 ? 22.252 3.712 -18.067 1.00 98.25 99 ALA A C 1
ATOM 722 O O . ALA A 1 99 ? 22.812 3.984 -19.133 1.00 98.25 99 ALA A O 1
ATOM 723 N N . ALA A 1 100 ? 22.687 2.731 -17.270 1.00 97.50 100 ALA A N 1
ATOM 724 C CA . ALA A 1 100 ? 23.804 1.853 -17.619 1.00 97.50 100 ALA A CA 1
ATOM 725 C C . ALA A 1 100 ? 23.493 0.988 -18.853 1.00 97.50 100 ALA A C 1
ATOM 727 O O . ALA A 1 100 ? 24.327 0.881 -19.753 1.00 97.50 100 ALA A O 1
ATOM 728 N N . PHE A 1 101 ? 22.284 0.427 -18.933 1.00 96.81 101 PHE A N 1
ATOM 729 C CA . PHE A 1 101 ? 21.828 -0.362 -20.079 1.00 96.81 101 PHE A CA 1
ATOM 730 C C . PHE A 1 101 ? 21.824 0.453 -21.380 1.00 96.81 101 PHE A C 1
ATOM 732 O O . PHE A 1 101 ? 22.298 -0.026 -22.406 1.00 96.81 101 PHE A O 1
ATOM 739 N N . SER A 1 102 ? 21.352 1.703 -21.329 1.00 96.00 102 SER A N 1
ATOM 740 C CA . SER A 1 102 ? 21.314 2.608 -22.486 1.00 96.00 102 SER A CA 1
ATOM 741 C C . SER A 1 102 ? 22.707 2.936 -23.042 1.00 96.00 102 SER A C 1
ATOM 743 O O . SER A 1 102 ? 22.884 3.014 -24.252 1.00 96.00 102 SER A O 1
ATOM 745 N N . LYS A 1 103 ? 23.721 3.075 -22.176 1.00 92.81 103 LYS A N 1
ATOM 746 C CA . LYS A 1 103 ? 25.109 3.366 -22.590 1.00 92.81 103 LYS A CA 1
ATOM 747 C C . LYS A 1 103 ? 25.820 2.188 -23.259 1.00 92.81 103 LYS A C 1
ATOM 749 O O . LYS A 1 103 ? 26.782 2.407 -23.985 1.00 92.81 103 LYS A O 1
ATOM 754 N N . ASN A 1 104 ? 25.382 0.963 -22.974 1.00 82.38 104 ASN A N 1
ATOM 755 C CA . ASN A 1 104 ? 25.980 -0.269 -23.491 1.00 82.38 104 ASN A CA 1
ATOM 756 C C . ASN A 1 104 ? 25.275 -0.788 -24.759 1.00 82.38 104 ASN A C 1
ATOM 758 O O . ASN A 1 104 ? 25.537 -1.919 -25.172 1.00 82.38 104 ASN A O 1
ATOM 762 N N . ARG A 1 105 ? 24.368 0.005 -25.339 1.00 65.31 105 ARG A N 1
ATOM 763 C CA . ARG A 1 105 ? 23.673 -0.288 -26.595 1.00 65.31 105 ARG A CA 1
ATOM 764 C C . ARG A 1 105 ? 24.298 0.424 -27.785 1.00 65.31 105 ARG A C 1
ATOM 766 O O . ARG A 1 105 ? 24.792 1.558 -27.609 1.00 65.31 105 ARG A O 1
#